Protein AF-A0A960ECK3-F1 (afdb_monomer_lite)

Sequence (125 aa):
RGVTVGIGVVLGCGVTATALLTDPVWTLALLAVGYGIHEVAWIPTDARLQERASPRVRATVTSVRGFGSASVSIVFFAIVAAMSNGDDPTPGLLAAIGLLGLTGVLLIAWLPARETSSAPTSTSA

Radius of gyration: 19.04 Å; chains: 1; bounding box: 70×27×47 Å

pLDDT: mean 86.44, std 8.61, range [56.53, 95.62]

Structure (mmCIF, N/CA/C/O backbone):
data_AF-A0A960ECK3-F1
#
_entry.id   AF-A0A960ECK3-F1
#
loop_
_atom_site.group_PDB
_atom_site.id
_atom_site.type_symbol
_atom_site.label_atom_id
_atom_site.label_alt_id
_atom_site.label_comp_id
_atom_site.label_asym_id
_atom_site.label_entity_id
_atom_site.label_seq_id
_atom_site.pdbx_PDB_ins_code
_atom_site.Cartn_x
_atom_site.Cartn_y
_atom_site.Cartn_z
_atom_site.occupancy
_atom_site.B_iso_or_equiv
_atom_site.auth_seq_id
_atom_site.auth_comp_id
_atom_site.auth_asym_id
_atom_site.auth_atom_id
_atom_site.pdbx_PDB_model_num
ATOM 1 N N . ARG A 1 1 ? -14.964 1.005 4.073 1.00 70.06 1 ARG A N 1
ATOM 2 C CA . ARG A 1 1 ? -13.628 1.478 4.540 1.00 70.06 1 ARG A CA 1
ATOM 3 C C . ARG A 1 1 ? -12.511 0.777 3.771 1.00 70.06 1 ARG A C 1
ATOM 5 O O . ARG A 1 1 ? -11.573 1.464 3.398 1.00 70.06 1 ARG A O 1
ATOM 12 N N . GLY A 1 2 ? -12.649 -0.525 3.491 1.00 76.00 2 GLY A N 1
ATOM 13 C CA . GLY A 1 2 ? -11.732 -1.269 2.620 1.00 76.00 2 GLY A CA 1
ATOM 14 C C . GLY A 1 2 ? -11.542 -0.648 1.245 1.00 76.00 2 GLY A C 1
ATOM 15 O O . GLY A 1 2 ? -10.413 -0.405 0.856 1.00 76.00 2 GLY A O 1
ATOM 16 N N . VAL A 1 3 ? -12.640 -0.255 0.590 1.00 83.69 3 VAL A N 1
ATOM 17 C CA . VAL A 1 3 ? -12.601 0.393 -0.732 1.00 83.69 3 VAL A CA 1
ATOM 18 C C . VAL A 1 3 ? -11.697 1.634 -0.767 1.00 83.69 3 VAL A C 1
ATOM 20 O O . VAL A 1 3 ? -10.807 1.706 -1.597 1.00 83.69 3 VAL A O 1
ATOM 23 N N . THR A 1 4 ? -11.856 2.589 0.157 1.00 85.75 4 THR A N 1
ATOM 24 C CA . THR A 1 4 ? -11.026 3.811 0.191 1.00 85.75 4 THR A CA 1
ATOM 25 C C . THR A 1 4 ? -9.545 3.507 0.417 1.00 85.75 4 THR A C 1
ATOM 27 O O . THR A 1 4 ? -8.695 4.074 -0.260 1.00 85.75 4 THR A O 1
ATOM 30 N N . VAL A 1 5 ? -9.236 2.612 1.361 1.00 85.44 5 VAL A N 1
ATOM 31 C CA . VAL A 1 5 ? -7.852 2.224 1.674 1.00 85.44 5 VAL A CA 1
ATOM 32 C C . VAL A 1 5 ? -7.231 1.479 0.495 1.00 85.44 5 VAL A C 1
ATOM 34 O O . VAL A 1 5 ? -6.129 1.811 0.077 1.00 85.44 5 VAL A O 1
ATOM 37 N N . GLY A 1 6 ? -7.954 0.518 -0.076 1.00 86.81 6 GLY A N 1
ATOM 38 C CA . GLY A 1 6 ? -7.492 -0.261 -1.215 1.00 86.81 6 GLY A CA 1
ATOM 39 C C . GLY A 1 6 ? -7.300 0.583 -2.474 1.00 86.81 6 GLY A C 1
ATOM 40 O O . GLY A 1 6 ? -6.276 0.439 -3.130 1.00 86.81 6 GLY A O 1
ATOM 41 N N . ILE A 1 7 ? -8.199 1.535 -2.762 1.00 90.00 7 ILE A N 1
ATOM 42 C CA . ILE A 1 7 ? -8.004 2.518 -3.844 1.00 90.00 7 ILE A CA 1
ATOM 43 C C . ILE A 1 7 ? -6.745 3.349 -3.589 1.00 90.00 7 ILE A C 1
ATOM 45 O O . ILE A 1 7 ? -5.943 3.513 -4.501 1.00 90.00 7 ILE A O 1
ATOM 49 N N . GLY A 1 8 ? -6.547 3.842 -2.361 1.00 88.75 8 GLY A N 1
ATOM 50 C CA . GLY A 1 8 ? -5.340 4.585 -1.995 1.00 88.75 8 GLY A CA 1
ATOM 51 C C . GLY A 1 8 ? -4.067 3.782 -2.271 1.00 88.75 8 GLY A C 1
ATOM 52 O O . GLY A 1 8 ? -3.176 4.271 -2.956 1.00 88.75 8 GLY A O 1
ATOM 53 N N . VAL A 1 9 ? -4.018 2.523 -1.829 1.00 88.88 9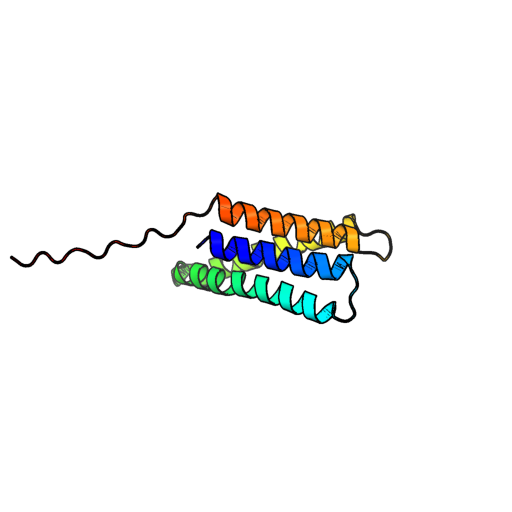 VAL A N 1
ATOM 54 C CA . VAL A 1 9 ? -2.877 1.626 -2.078 1.00 88.88 9 VAL A CA 1
ATOM 55 C C . VAL A 1 9 ? -2.645 1.412 -3.577 1.00 88.88 9 VAL A C 1
ATOM 57 O O . VAL A 1 9 ? -1.522 1.572 -4.047 1.00 88.88 9 VAL A O 1
ATOM 60 N N . VAL A 1 10 ? -3.694 1.116 -4.353 1.00 92.75 10 VAL A N 1
ATOM 61 C CA . VAL A 1 10 ? -3.574 0.916 -5.809 1.00 92.75 10 VAL A CA 1
ATOM 62 C C . VAL A 1 10 ? -3.081 2.187 -6.511 1.00 92.75 10 VAL A C 1
ATOM 64 O O . VAL A 1 10 ? -2.198 2.109 -7.364 1.00 92.75 10 VAL A O 1
ATOM 67 N N . LEU A 1 11 ? -3.593 3.361 -6.132 1.00 92.31 11 LEU A N 1
ATOM 68 C CA . LEU A 1 11 ? -3.151 4.646 -6.683 1.00 92.31 11 LEU A CA 1
ATOM 69 C C . LEU A 1 11 ? -1.690 4.942 -6.336 1.00 92.31 11 LEU A C 1
ATOM 71 O O . LEU A 1 11 ? -0.919 5.305 -7.221 1.00 92.31 11 LEU A O 1
ATOM 75 N N . GLY A 1 12 ? -1.297 4.750 -5.075 1.00 89.25 12 GLY A N 1
ATOM 76 C CA . GLY A 1 12 ? 0.090 4.914 -4.644 1.00 89.25 12 GLY A CA 1
ATOM 77 C C . GLY A 1 12 ? 1.032 3.996 -5.423 1.00 89.25 12 GLY A C 1
ATOM 78 O O . GLY A 1 12 ? 2.076 4.446 -5.888 1.00 89.25 12 GLY A O 1
ATOM 79 N N . CYS A 1 13 ? 0.641 2.734 -5.633 1.00 92.12 13 CYS A N 1
ATOM 80 C CA . CYS A 1 13 ? 1.391 1.782 -6.453 1.00 92.12 13 CYS A CA 1
ATOM 81 C C . CYS A 1 13 ? 1.529 2.260 -7.903 1.00 92.12 13 CYS A C 1
ATOM 83 O O . CYS A 1 13 ? 2.626 2.218 -8.455 1.00 92.12 13 CYS A O 1
ATOM 85 N N . GLY A 1 14 ? 0.445 2.754 -8.508 1.00 91.06 14 GLY A N 1
ATOM 86 C CA . GLY A 1 14 ? 0.461 3.285 -9.873 1.00 91.06 14 GLY A CA 1
ATOM 87 C C . GLY A 1 14 ? 1.396 4.486 -10.034 1.00 91.06 14 GLY A C 1
ATOM 88 O O . GLY A 1 14 ? 2.173 4.535 -10.988 1.00 91.06 14 GLY A O 1
ATOM 89 N N . VAL A 1 15 ? 1.379 5.423 -9.080 1.00 90.25 15 VAL A N 1
ATOM 90 C CA . VAL A 1 15 ? 2.283 6.587 -9.074 1.00 90.25 15 VAL A CA 1
ATOM 91 C C . VAL A 1 15 ? 3.743 6.142 -8.970 1.00 90.25 15 VAL A C 1
ATOM 93 O O . VAL A 1 15 ? 4.570 6.569 -9.777 1.00 90.25 15 VAL A O 1
ATOM 96 N N . THR A 1 16 ? 4.056 5.247 -8.030 1.00 89.31 16 THR A N 1
ATOM 97 C CA . THR A 1 16 ? 5.424 4.750 -7.833 1.00 89.31 16 THR A CA 1
ATOM 98 C C . THR A 1 16 ? 5.920 3.943 -9.036 1.00 89.31 16 THR A C 1
ATOM 100 O O . THR A 1 16 ? 7.046 4.149 -9.481 1.00 89.31 16 THR A O 1
ATOM 103 N N . ALA A 1 17 ? 5.082 3.078 -9.615 1.00 91.31 17 ALA A N 1
ATOM 104 C CA . ALA A 1 17 ? 5.422 2.325 -10.823 1.00 91.31 17 ALA A CA 1
ATOM 105 C C . ALA A 1 17 ? 5.665 3.252 -12.023 1.00 91.31 17 ALA A C 1
ATOM 107 O O . ALA A 1 17 ? 6.612 3.045 -12.774 1.00 91.31 17 ALA A O 1
ATOM 108 N N . THR A 1 18 ? 4.857 4.305 -12.179 1.00 89.12 18 THR A N 1
ATOM 109 C CA . THR A 1 18 ? 5.053 5.300 -13.247 1.00 89.12 18 THR A CA 1
ATOM 110 C C . THR A 1 18 ? 6.397 6.007 -13.096 1.00 89.12 18 THR A C 1
ATOM 112 O O . THR A 1 18 ? 7.117 6.159 -14.079 1.00 89.12 18 THR A O 1
ATOM 115 N N . ALA A 1 19 ? 6.760 6.400 -11.871 1.00 88.06 19 ALA A N 1
ATOM 116 C CA . ALA A 1 19 ? 8.047 7.031 -11.588 1.00 88.06 19 ALA A CA 1
ATOM 117 C C . ALA A 1 19 ? 9.231 6.119 -11.954 1.00 88.06 19 ALA A C 1
ATOM 119 O O . ALA A 1 19 ? 10.174 6.586 -12.578 1.00 88.06 19 ALA A O 1
ATOM 120 N N . LEU A 1 20 ? 9.140 4.827 -11.619 1.00 87.81 20 LEU A N 1
ATOM 121 C CA . LEU A 1 20 ? 10.157 3.814 -11.933 1.00 87.81 20 LEU A CA 1
ATOM 122 C C . LEU A 1 20 ? 10.272 3.484 -13.425 1.00 87.81 20 LEU A C 1
ATOM 124 O O . LEU A 1 20 ? 11.350 3.146 -13.887 1.00 87.81 20 LEU A O 1
ATOM 128 N N . LEU A 1 21 ? 9.167 3.520 -14.173 1.00 91.00 21 LEU A N 1
ATOM 129 C CA . LEU A 1 21 ? 9.148 3.080 -15.574 1.00 91.00 21 LEU A CA 1
ATOM 130 C C . LEU A 1 21 ? 9.433 4.198 -16.580 1.00 91.00 21 LEU A C 1
ATOM 132 O O . LEU A 1 21 ? 9.702 3.908 -17.743 1.00 91.00 21 LEU A O 1
ATOM 136 N N . THR A 1 22 ? 9.294 5.461 -16.174 1.00 88.56 22 THR A N 1
ATOM 137 C CA . THR A 1 22 ? 9.382 6.613 -17.091 1.00 88.56 22 THR A CA 1
ATOM 138 C C . THR A 1 22 ? 10.543 7.558 -16.795 1.00 88.56 22 THR A C 1
ATOM 140 O O . THR A 1 22 ? 10.739 8.501 -17.558 1.00 88.56 22 THR A O 1
ATOM 143 N N . ASP A 1 23 ? 11.286 7.325 -15.707 1.00 83.00 23 ASP A N 1
ATOM 144 C CA . ASP A 1 23 ? 12.426 8.132 -15.247 1.00 83.00 23 ASP A CA 1
ATOM 145 C C . ASP A 1 23 ? 12.263 9.657 -15.419 1.00 83.00 23 ASP A C 1
ATOM 147 O O . ASP A 1 23 ? 13.125 10.335 -15.989 1.00 83.00 23 ASP A O 1
ATOM 151 N N . PRO A 1 24 ? 11.151 10.255 -14.954 1.00 86.00 24 PRO A N 1
ATOM 152 C CA . PRO A 1 24 ? 10.949 11.678 -15.128 1.00 86.00 24 PRO A CA 1
ATOM 153 C C . PRO A 1 24 ? 11.880 12.490 -14.217 1.00 86.00 24 PRO A C 1
ATOM 155 O O . PRO A 1 24 ? 12.284 12.059 -13.141 1.00 86.00 24 PRO A O 1
ATOM 158 N N . VAL A 1 25 ? 12.122 13.759 -14.560 1.00 91.12 25 VAL A N 1
ATOM 159 C CA . VAL A 1 25 ? 12.917 14.681 -13.714 1.00 91.12 25 VAL A CA 1
ATOM 160 C C . VAL A 1 25 ? 12.380 14.807 -12.273 1.00 91.12 25 VAL A C 1
ATOM 162 O O . VAL A 1 25 ? 13.104 15.169 -11.350 1.00 91.12 25 VAL A O 1
ATOM 165 N N . TRP A 1 26 ? 11.105 14.477 -12.062 1.00 87.62 26 TRP A N 1
ATOM 166 C CA . TRP A 1 26 ? 10.407 14.513 -10.779 1.00 87.62 26 TRP A CA 1
ATOM 167 C C . TRP A 1 26 ? 10.228 13.133 -10.119 1.00 87.62 26 TRP A C 1
ATOM 169 O O . TRP A 1 26 ? 9.355 12.992 -9.260 1.00 87.62 26 TRP A O 1
ATOM 179 N N . THR A 1 27 ? 11.031 12.118 -10.461 1.00 86.69 27 THR A N 1
ATOM 180 C CA . THR A 1 27 ? 10.948 10.765 -9.863 1.00 86.69 27 THR A CA 1
ATOM 181 C C . THR A 1 27 ? 10.888 10.792 -8.337 1.00 86.69 27 THR A C 1
ATOM 183 O O . THR A 1 27 ? 10.005 10.171 -7.750 1.00 86.69 27 THR A O 1
ATOM 186 N N . LEU A 1 28 ? 11.757 11.567 -7.676 1.00 86.62 28 LEU A N 1
ATOM 187 C CA . LEU A 1 28 ? 11.770 11.665 -6.210 1.00 86.62 28 LEU A CA 1
ATOM 188 C C . LEU A 1 28 ? 10.475 12.265 -5.645 1.00 86.62 28 LEU A C 1
ATOM 190 O O . LEU A 1 28 ? 9.995 11.826 -4.602 1.00 86.62 28 LEU A O 1
ATOM 194 N N . ALA A 1 29 ? 9.887 13.242 -6.340 1.00 88.81 29 ALA A N 1
ATOM 195 C CA . ALA A 1 29 ? 8.626 13.847 -5.925 1.00 88.81 29 ALA A CA 1
ATOM 196 C C . ALA A 1 29 ? 7.461 12.860 -6.081 1.00 88.81 29 ALA A C 1
ATOM 198 O O . ALA A 1 29 ? 6.648 12.726 -5.168 1.00 88.81 29 ALA A O 1
ATOM 199 N N . LEU A 1 30 ? 7.402 12.120 -7.194 1.00 86.75 30 LEU A N 1
ATOM 200 C CA . LEU A 1 30 ? 6.390 11.077 -7.388 1.00 86.75 30 LEU A CA 1
ATOM 201 C C . LEU A 1 30 ? 6.542 9.943 -6.374 1.00 86.75 30 LEU A C 1
ATOM 203 O O . LEU A 1 30 ? 5.541 9.478 -5.834 1.00 86.75 30 LEU A O 1
ATOM 207 N N . LEU A 1 31 ? 7.776 9.546 -6.058 1.00 86.56 31 LEU A N 1
ATOM 208 C CA . LEU A 1 31 ? 8.048 8.544 -5.033 1.00 86.56 31 LEU A CA 1
ATOM 209 C C . LEU A 1 31 ? 7.565 9.016 -3.655 1.00 86.56 31 LEU A C 1
ATOM 211 O O . LEU A 1 31 ? 6.910 8.256 -2.945 1.00 86.56 31 LEU A O 1
ATOM 215 N N . ALA A 1 32 ? 7.812 10.282 -3.303 1.00 87.06 32 ALA A N 1
ATOM 216 C CA . ALA A 1 32 ? 7.321 10.875 -2.061 1.00 87.06 32 ALA A CA 1
ATOM 217 C C . ALA A 1 32 ? 5.785 10.927 -2.005 1.00 87.06 32 ALA A C 1
ATOM 219 O O . ALA A 1 32 ? 5.200 10.633 -0.963 1.00 87.06 32 ALA A O 1
ATOM 220 N N . VAL A 1 33 ? 5.120 11.247 -3.121 1.00 89.12 33 VAL A N 1
ATOM 221 C CA . VAL A 1 33 ? 3.650 11.225 -3.220 1.00 89.12 33 VAL A CA 1
ATOM 222 C C . VAL A 1 33 ? 3.117 9.803 -3.056 1.00 89.12 33 VAL A C 1
ATOM 224 O O . VAL A 1 33 ? 2.230 9.576 -2.233 1.00 89.12 33 VAL A O 1
ATOM 227 N N . GLY A 1 34 ? 3.676 8.840 -3.791 1.00 86.69 34 GLY A N 1
ATOM 228 C CA . GLY A 1 34 ? 3.309 7.431 -3.683 1.00 86.69 34 GLY A CA 1
ATOM 229 C C . GLY A 1 34 ? 3.479 6.921 -2.253 1.00 86.69 34 GLY A C 1
ATOM 230 O O . GLY A 1 34 ? 2.549 6.346 -1.690 1.00 86.69 34 GLY A O 1
ATOM 231 N N . TYR A 1 35 ? 4.621 7.198 -1.625 1.00 85.88 35 TYR A N 1
ATOM 232 C CA . TYR A 1 35 ? 4.885 6.871 -0.222 1.00 85.88 35 TYR A CA 1
ATOM 233 C C . TYR A 1 35 ? 3.877 7.528 0.732 1.00 85.88 35 TYR A C 1
ATOM 235 O O . TYR A 1 35 ? 3.275 6.844 1.559 1.00 85.88 35 TYR A O 1
ATOM 243 N N . GLY A 1 36 ? 3.618 8.830 0.579 1.00 87.06 36 GLY A N 1
ATOM 244 C CA . GLY A 1 36 ? 2.663 9.561 1.413 1.00 87.06 36 GLY A CA 1
ATOM 245 C C . GLY A 1 36 ? 1.251 8.974 1.354 1.00 87.06 36 GLY A C 1
ATOM 246 O O . GLY A 1 36 ? 0.585 8.861 2.383 1.00 87.06 36 GLY A O 1
ATOM 247 N N . ILE A 1 37 ? 0.808 8.526 0.176 1.00 86.62 37 ILE A N 1
ATOM 248 C CA . ILE A 1 37 ? -0.488 7.853 0.016 1.00 86.62 37 ILE A CA 1
ATOM 249 C C . ILE A 1 37 ? -0.534 6.536 0.813 1.00 86.62 37 ILE A C 1
ATOM 251 O O . ILE A 1 37 ? -1.537 6.260 1.479 1.00 86.62 37 ILE A O 1
ATOM 255 N N . HIS A 1 38 ? 0.543 5.743 0.795 1.00 83.56 38 HIS A N 1
ATOM 256 C CA . HIS A 1 38 ? 0.624 4.499 1.571 1.00 83.56 38 HIS A CA 1
ATOM 257 C C . HIS A 1 38 ? 0.633 4.759 3.085 1.00 83.56 38 HIS A C 1
ATOM 259 O O . HIS A 1 38 ? -0.094 4.094 3.826 1.00 83.56 38 HIS A O 1
ATOM 265 N N . GLU A 1 39 ? 1.371 5.767 3.552 1.00 84.25 39 GLU A N 1
ATOM 266 C CA . GLU A 1 39 ? 1.406 6.135 4.975 1.00 84.25 39 GLU A CA 1
ATOM 267 C C . GLU A 1 39 ? 0.037 6.607 5.490 1.00 84.25 39 GLU A C 1
ATOM 269 O O . GLU A 1 39 ? -0.404 6.217 6.575 1.00 84.25 39 GLU A O 1
ATOM 274 N N . VAL A 1 40 ? -0.710 7.367 4.684 1.00 85.38 40 VAL A N 1
ATOM 275 C CA . VAL A 1 40 ? -2.071 7.810 5.040 1.00 85.38 40 VAL A CA 1
ATOM 276 C C . VAL A 1 40 ? -3.047 6.632 5.178 1.00 85.38 40 VAL A C 1
ATOM 278 O O . VAL A 1 40 ? -3.995 6.705 5.964 1.00 85.38 40 VAL A O 1
ATOM 281 N N . ALA A 1 41 ? -2.824 5.521 4.473 1.00 78.38 41 ALA A N 1
ATOM 282 C CA . ALA A 1 41 ? -3.589 4.288 4.665 1.00 78.38 41 ALA A CA 1
ATOM 283 C C . ALA A 1 41 ? -3.209 3.549 5.966 1.00 78.38 41 ALA A C 1
ATOM 285 O O . ALA A 1 41 ? -4.067 2.938 6.621 1.00 78.38 41 ALA A O 1
ATOM 286 N N . TRP A 1 42 ? -1.938 3.623 6.360 1.00 81.25 42 TRP A N 1
ATOM 287 C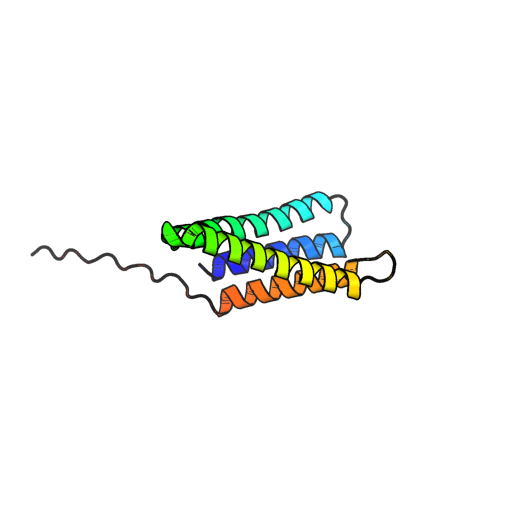 CA . TRP A 1 42 ? -1.387 2.929 7.521 1.00 81.25 42 TRP A CA 1
ATOM 288 C C . TRP A 1 42 ? -1.769 3.582 8.855 1.00 81.25 42 TRP A C 1
ATOM 290 O O . TRP A 1 42 ? -2.280 2.893 9.743 1.00 81.25 42 TRP A O 1
ATOM 300 N N . ILE A 1 43 ? -1.610 4.905 8.984 1.00 85.12 43 ILE A N 1
ATOM 301 C CA . ILE A 1 43 ? -1.808 5.640 10.251 1.00 85.12 43 ILE A CA 1
ATOM 302 C C . ILE A 1 43 ? -3.189 5.368 10.892 1.00 85.12 43 ILE A C 1
ATOM 304 O O . ILE A 1 43 ? -3.244 4.985 12.065 1.00 85.12 43 ILE A O 1
ATOM 308 N N . PRO A 1 44 ? -4.329 5.480 10.175 1.00 83.62 44 PRO A N 1
ATOM 309 C CA . PRO A 1 44 ? -5.646 5.237 10.766 1.00 83.62 44 PRO A CA 1
ATOM 310 C C . PRO A 1 44 ? -5.903 3.759 11.067 1.00 83.62 44 PRO A C 1
ATOM 312 O O . PRO A 1 44 ? -6.775 3.437 11.877 1.00 83.62 44 PRO A O 1
ATOM 315 N N . THR A 1 45 ? -5.214 2.857 10.370 1.00 81.88 45 THR A N 1
ATOM 316 C CA . THR A 1 45 ? -5.327 1.412 10.584 1.00 81.88 45 THR A CA 1
ATOM 317 C C . THR A 1 45 ? -4.632 1.026 11.885 1.00 81.88 45 THR A C 1
ATOM 319 O O . THR A 1 45 ? -5.223 0.314 12.698 1.00 81.88 45 THR A O 1
ATOM 322 N N . ASP A 1 46 ? -3.444 1.581 12.132 1.00 85.06 46 ASP A N 1
ATOM 323 C CA . ASP A 1 46 ? -2.707 1.385 13.379 1.00 85.06 46 ASP A CA 1
ATOM 324 C C . ASP A 1 46 ? -3.433 1.986 14.589 1.00 85.06 46 ASP A C 1
ATOM 326 O O . ASP A 1 46 ? -3.640 1.302 15.592 1.00 85.06 46 ASP A O 1
ATOM 330 N N . ALA A 1 47 ? -3.920 3.226 14.476 1.00 86.44 47 ALA A N 1
ATOM 331 C CA . ALA A 1 47 ? -4.672 3.870 15.555 1.00 86.44 47 ALA A CA 1
ATOM 332 C C . ALA A 1 47 ? -5.867 3.011 16.015 1.00 86.44 47 ALA A C 1
ATOM 334 O O . ALA A 1 47 ? -6.070 2.790 17.208 1.00 86.44 47 ALA A O 1
ATOM 335 N N . ARG A 1 48 ? -6.610 2.424 15.070 1.00 85.19 48 ARG A N 1
ATOM 336 C CA . ARG A 1 48 ? -7.759 1.553 15.373 1.00 85.19 48 ARG A CA 1
ATOM 337 C C . ARG A 1 48 ? -7.365 0.218 15.988 1.00 85.19 48 ARG A C 1
ATOM 339 O O . ARG A 1 48 ? -8.116 -0.318 16.803 1.00 85.19 48 ARG A O 1
ATOM 346 N N . LEU A 1 49 ? -6.232 -0.348 15.575 1.00 85.38 49 LEU A N 1
ATOM 347 C CA . LEU A 1 49 ? -5.699 -1.563 16.190 1.00 85.38 49 LEU A CA 1
ATOM 348 C C . LEU A 1 49 ? -5.434 -1.311 17.681 1.00 85.38 49 LEU A C 1
ATOM 350 O O . LEU A 1 49 ? -5.809 -2.124 18.525 1.00 85.38 49 LEU A O 1
ATOM 354 N N . GLN A 1 50 ? -4.859 -0.150 18.001 1.00 86.69 50 GLN A N 1
ATOM 355 C CA . GLN A 1 50 ? -4.567 0.252 19.375 1.00 86.69 50 GLN A CA 1
ATOM 356 C C . GLN A 1 50 ? -5.829 0.599 20.180 1.00 86.69 50 GLN A C 1
ATOM 358 O O . GLN A 1 50 ? -5.908 0.232 21.352 1.00 86.69 50 GLN A O 1
ATOM 363 N N . GLU A 1 51 ? -6.830 1.245 19.570 1.00 88.88 51 GLU A N 1
ATOM 364 C CA . GLU A 1 51 ? -8.137 1.522 20.200 1.00 88.88 51 GLU A CA 1
ATOM 365 C C . GLU A 1 51 ? -8.861 0.239 20.629 1.00 88.88 51 GLU A C 1
ATOM 367 O O . GLU A 1 51 ? -9.496 0.203 21.682 1.00 88.88 51 GLU A O 1
ATOM 372 N N . ARG A 1 52 ? -8.748 -0.833 19.834 1.00 90.06 52 ARG A N 1
ATOM 373 C CA . ARG A 1 52 ? -9.359 -2.138 20.138 1.00 90.06 52 ARG A CA 1
ATOM 374 C C . ARG A 1 52 ? -8.579 -2.949 21.175 1.00 90.06 52 ARG A C 1
ATOM 376 O O . ARG A 1 52 ? -9.128 -3.895 21.738 1.00 90.06 52 ARG A O 1
ATOM 383 N N . ALA A 1 53 ? -7.318 -2.608 21.428 1.00 89.38 53 ALA A N 1
ATOM 384 C CA . ALA A 1 53 ? -6.484 -3.303 22.397 1.00 89.38 53 ALA A CA 1
ATOM 385 C C . ALA A 1 53 ? -6.738 -2.777 23.819 1.00 89.38 53 ALA A C 1
ATOM 387 O O . ALA A 1 53 ? -6.527 -1.594 24.124 1.00 89.38 53 ALA A O 1
ATOM 388 N N . SER A 1 54 ? -7.135 -3.680 24.722 1.00 90.75 54 SER A N 1
ATOM 389 C CA . SER A 1 54 ? -7.272 -3.347 26.142 1.00 90.75 54 SER A CA 1
ATOM 390 C C . SER A 1 54 ? -5.919 -2.910 26.728 1.00 90.75 54 SER A C 1
ATOM 392 O O . SE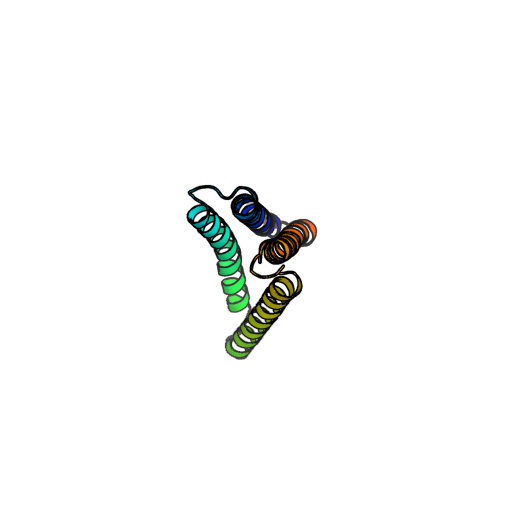R A 1 54 ? -4.867 -3.349 26.245 1.00 90.75 54 SER A O 1
ATOM 394 N N . PRO A 1 55 ? -5.900 -2.072 27.783 1.00 90.62 55 PRO A N 1
ATOM 395 C CA . PRO A 1 55 ? -4.650 -1.560 28.350 1.00 90.62 55 PRO A CA 1
ATOM 396 C C . PRO A 1 55 ? -3.649 -2.663 28.724 1.00 90.62 55 PRO A C 1
ATOM 398 O O . PRO A 1 55 ? -2.451 -2.506 28.510 1.00 90.62 55 PRO A O 1
ATOM 401 N N . ARG A 1 56 ? -4.147 -3.811 29.205 1.00 91.94 56 ARG A N 1
ATOM 402 C CA . ARG A 1 56 ? -3.329 -4.955 29.635 1.00 91.94 56 ARG A CA 1
ATOM 403 C C . ARG A 1 56 ? -2.573 -5.636 28.488 1.00 91.94 56 ARG A C 1
ATOM 405 O O . ARG A 1 56 ? -1.494 -6.160 28.729 1.00 91.94 56 ARG A O 1
ATOM 412 N N . VAL A 1 57 ? -3.113 -5.649 27.266 1.00 93.56 57 VAL A N 1
ATOM 413 C CA . VAL A 1 57 ? -2.506 -6.365 26.119 1.00 93.56 57 VAL A CA 1
ATOM 414 C C . VAL A 1 57 ? -1.893 -5.433 25.076 1.00 93.56 57 VAL A C 1
ATOM 416 O O . VAL A 1 57 ? -1.291 -5.901 24.112 1.00 93.56 57 VAL A O 1
ATOM 419 N N . ARG A 1 58 ? -2.018 -4.113 25.254 1.00 89.19 58 ARG A N 1
ATOM 420 C CA . ARG A 1 58 ? -1.575 -3.111 24.277 1.00 89.19 58 ARG A CA 1
ATOM 421 C C . ARG A 1 58 ? -0.095 -3.242 23.918 1.00 89.19 58 ARG A C 1
ATOM 423 O O . ARG A 1 58 ? 0.235 -3.212 22.740 1.00 89.19 58 ARG A O 1
ATOM 430 N N . ALA A 1 59 ? 0.774 -3.459 24.908 1.00 91.81 59 ALA A N 1
ATOM 431 C CA . ALA A 1 59 ? 2.207 -3.659 24.674 1.00 91.81 59 ALA A CA 1
ATOM 432 C C . ALA A 1 59 ? 2.483 -4.886 23.784 1.00 91.81 59 ALA A C 1
ATOM 434 O O . ALA A 1 59 ? 3.271 -4.810 22.839 1.00 91.81 59 ALA A O 1
ATOM 435 N N . THR A 1 60 ? 1.786 -5.999 24.034 1.00 93.81 60 THR A N 1
ATOM 436 C CA . THR A 1 60 ? 1.883 -7.217 23.220 1.00 93.81 60 THR A CA 1
ATOM 437 C C . THR A 1 60 ? 1.371 -6.981 21.803 1.00 93.81 60 THR A C 1
ATOM 439 O O . THR A 1 60 ? 2.049 -7.348 20.850 1.00 93.81 60 THR A O 1
ATOM 442 N N . VAL A 1 61 ? 0.215 -6.327 21.642 1.00 91.62 61 VAL A N 1
ATOM 443 C CA . VAL A 1 61 ? -0.370 -6.027 20.322 1.00 91.62 61 VAL A CA 1
ATOM 444 C C . VAL A 1 61 ? 0.562 -5.146 19.494 1.00 91.62 61 VAL A C 1
ATOM 446 O O . VAL A 1 61 ? 0.817 -5.457 18.331 1.00 91.62 61 VAL A O 1
ATOM 449 N N . THR A 1 62 ? 1.129 -4.0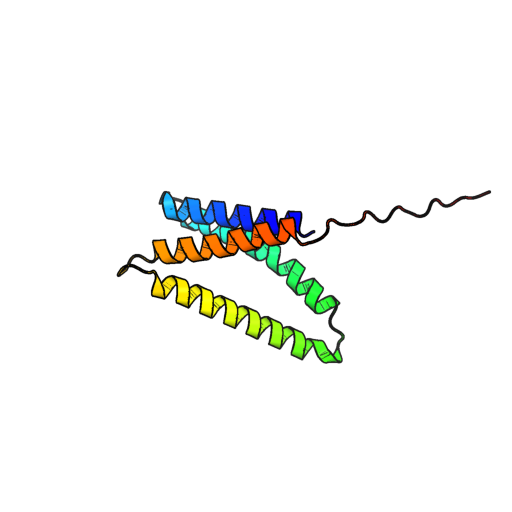95 20.090 1.00 90.75 62 THR A N 1
ATOM 450 C CA . THR A 1 62 ? 2.108 -3.234 19.413 1.00 90.75 62 THR A CA 1
ATOM 451 C C . THR A 1 62 ? 3.364 -4.013 19.025 1.00 90.75 62 THR A C 1
ATOM 453 O O . THR A 1 62 ? 3.853 -3.848 17.910 1.00 90.75 62 THR A O 1
ATOM 456 N N . SER A 1 63 ? 3.851 -4.904 19.895 1.00 92.75 63 SER A N 1
ATOM 457 C CA . SER A 1 63 ? 5.029 -5.737 19.611 1.00 92.75 63 SER A CA 1
ATOM 458 C C . SER A 1 63 ? 4.775 -6.721 18.468 1.00 92.75 63 SER A C 1
ATOM 460 O O . SER A 1 63 ? 5.579 -6.805 17.545 1.00 92.75 63 SER A O 1
ATOM 462 N N . VAL A 1 64 ? 3.637 -7.423 18.478 1.00 94.38 64 VAL A N 1
ATOM 463 C CA . VAL A 1 64 ? 3.244 -8.365 17.414 1.00 94.38 64 VAL A CA 1
ATOM 464 C C . VAL A 1 64 ? 3.051 -7.639 16.086 1.00 94.38 64 VAL A C 1
ATOM 466 O O . VAL A 1 64 ? 3.521 -8.112 15.055 1.00 94.38 64 VAL A O 1
ATOM 469 N N . ARG A 1 65 ? 2.413 -6.464 16.100 1.00 91.50 65 ARG A N 1
ATOM 470 C CA . ARG A 1 65 ? 2.283 -5.611 14.913 1.00 91.50 65 ARG A CA 1
ATOM 471 C C . ARG A 1 65 ? 3.654 -5.178 14.393 1.00 91.50 65 ARG A C 1
ATOM 473 O O . ARG A 1 65 ? 3.898 -5.291 13.196 1.00 91.50 65 ARG A O 1
ATOM 480 N N . GLY A 1 66 ? 4.538 -4.700 15.269 1.00 91.31 66 GLY A N 1
ATOM 481 C CA . GLY A 1 66 ? 5.894 -4.295 14.897 1.00 91.31 66 GLY A CA 1
ATOM 482 C C . GLY A 1 66 ? 6.687 -5.451 14.286 1.00 91.31 66 GLY A C 1
ATOM 483 O O . GLY A 1 66 ? 7.252 -5.304 13.206 1.00 91.31 66 GLY A O 1
ATOM 484 N N . PHE A 1 67 ? 6.644 -6.625 14.918 1.00 93.94 67 PHE A N 1
ATOM 485 C CA . PHE A 1 67 ? 7.269 -7.844 14.408 1.00 93.94 67 PHE A CA 1
ATOM 486 C C . PHE A 1 67 ? 6.693 -8.273 13.050 1.00 93.94 67 PHE A C 1
ATOM 488 O O . PHE A 1 67 ? 7.449 -8.579 12.128 1.00 93.94 67 PHE A O 1
ATOM 495 N N . GLY A 1 68 ? 5.367 -8.252 12.896 1.00 92.00 68 GLY A N 1
ATOM 496 C CA . GLY A 1 68 ? 4.700 -8.547 11.629 1.00 92.00 68 GLY A CA 1
ATOM 497 C C . GLY A 1 68 ? 5.106 -7.574 10.522 1.00 92.00 68 GLY A C 1
ATOM 498 O O . GLY A 1 68 ? 5.459 -8.007 9.429 1.00 92.00 68 GLY A O 1
ATOM 499 N N . SER A 1 69 ? 5.147 -6.272 10.821 1.00 90.00 69 SER A N 1
ATOM 500 C CA . SER A 1 69 ? 5.610 -5.247 9.881 1.00 90.00 69 SER A CA 1
ATOM 501 C C . SER A 1 69 ? 7.065 -5.476 9.473 1.00 90.00 69 SER A C 1
ATOM 503 O O . SER A 1 69 ? 7.370 -5.443 8.287 1.00 90.00 69 SER A O 1
ATOM 505 N N . ALA A 1 70 ? 7.953 -5.753 10.431 1.00 92.19 70 ALA A N 1
ATOM 506 C CA . ALA A 1 70 ? 9.357 -6.040 10.149 1.00 92.19 70 ALA A CA 1
ATOM 507 C C . ALA A 1 70 ? 9.519 -7.298 9.281 1.00 92.19 70 ALA A C 1
ATOM 509 O O . ALA A 1 70 ? 10.291 -7.292 8.326 1.00 92.19 70 ALA A O 1
ATOM 510 N N . SER A 1 71 ? 8.747 -8.348 9.564 1.00 94.94 71 SER A N 1
ATOM 511 C CA . SER A 1 71 ? 8.748 -9.590 8.784 1.00 94.94 71 SER A CA 1
ATOM 512 C C . SER A 1 71 ? 8.307 -9.346 7.339 1.00 94.94 71 SER A C 1
ATOM 514 O O . SER A 1 71 ? 8.959 -9.821 6.412 1.00 94.94 71 SER A O 1
ATOM 516 N N . VAL A 1 72 ? 7.246 -8.557 7.130 1.00 89.81 72 VAL A N 1
ATOM 517 C CA . VAL A 1 72 ? 6.798 -8.162 5.785 1.00 89.81 72 VAL A CA 1
ATOM 518 C C . VAL A 1 72 ? 7.884 -7.359 5.070 1.00 89.81 72 VAL A C 1
ATOM 520 O O . VAL A 1 72 ? 8.213 -7.682 3.932 1.00 89.81 72 VAL A O 1
ATOM 523 N N . SER A 1 73 ? 8.498 -6.375 5.734 1.00 90.44 73 SER A N 1
ATOM 524 C CA . SER A 1 73 ? 9.596 -5.598 5.146 1.00 90.44 73 SER A CA 1
ATOM 525 C C . SER A 1 73 ? 10.777 -6.480 4.736 1.00 90.44 73 SER A C 1
ATOM 527 O O . SER A 1 73 ? 11.313 -6.299 3.646 1.00 90.44 73 SER A O 1
ATOM 529 N N . ILE A 1 74 ? 11.160 -7.461 5.561 1.00 94.69 74 ILE A N 1
ATOM 530 C CA . ILE A 1 74 ? 12.225 -8.423 5.232 1.00 94.69 74 ILE A CA 1
ATOM 531 C C . ILE A 1 74 ? 11.876 -9.201 3.963 1.00 94.69 74 ILE A C 1
ATOM 533 O O . ILE A 1 74 ? 12.715 -9.311 3.073 1.00 94.69 74 ILE A O 1
ATOM 537 N N . VAL A 1 75 ? 10.645 -9.705 3.849 1.00 93.31 75 VAL A N 1
ATOM 538 C CA . VAL A 1 75 ? 10.192 -10.428 2.650 1.00 93.31 75 VAL A CA 1
ATOM 539 C C . VAL A 1 75 ? 10.235 -9.524 1.418 1.00 93.31 75 VAL A C 1
ATOM 541 O O . VAL A 1 75 ? 10.729 -9.944 0.376 1.00 93.31 75 VAL A O 1
ATOM 544 N N . PHE A 1 76 ? 9.786 -8.273 1.536 1.00 90.75 76 PHE A N 1
ATOM 545 C CA . PHE A 1 76 ? 9.861 -7.292 0.452 1.00 90.75 76 PHE A CA 1
ATOM 546 C C . PHE A 1 76 ? 11.301 -7.049 -0.007 1.00 90.75 76 PHE A C 1
ATOM 548 O O . PHE A 1 76 ? 11.586 -7.140 -1.200 1.00 90.75 76 PHE A O 1
ATOM 555 N N . PHE A 1 77 ? 12.225 -6.800 0.924 1.00 91.75 77 PHE A N 1
ATOM 556 C CA . PHE A 1 77 ? 13.638 -6.625 0.587 1.00 91.75 77 PHE A CA 1
ATOM 557 C C . PHE A 1 77 ? 14.263 -7.894 0.004 1.00 91.75 77 PHE A C 1
ATOM 559 O O . PHE A 1 77 ? 15.069 -7.794 -0.917 1.00 91.75 77 PHE A O 1
ATOM 566 N N . ALA A 1 78 ? 13.875 -9.076 0.484 1.00 94.06 78 ALA A N 1
ATOM 567 C CA . ALA A 1 78 ? 14.343 -10.344 -0.063 1.00 94.06 78 ALA A CA 1
ATOM 568 C C . ALA A 1 78 ? 13.872 -10.552 -1.511 1.00 94.06 78 ALA A C 1
ATOM 570 O O . ALA A 1 78 ? 14.664 -10.987 -2.342 1.00 94.06 78 ALA A O 1
ATOM 571 N N . ILE A 1 79 ? 12.621 -10.200 -1.831 1.00 92.00 79 ILE A N 1
ATOM 572 C CA . ILE A 1 79 ? 12.097 -10.230 -3.206 1.00 92.00 79 ILE A CA 1
ATOM 573 C C . ILE A 1 79 ? 12.891 -9.276 -4.093 1.00 92.00 79 ILE A C 1
ATOM 575 O O . ILE A 1 79 ? 13.336 -9.681 -5.165 1.00 92.00 79 ILE A O 1
ATOM 579 N N . VAL A 1 80 ? 13.100 -8.035 -3.636 1.00 92.00 80 VAL A N 1
ATOM 580 C CA . VAL A 1 80 ? 13.882 -7.051 -4.393 1.00 92.00 80 VAL A CA 1
ATOM 581 C C . VAL A 1 80 ? 15.282 -7.595 -4.662 1.00 92.00 80 VAL A C 1
ATOM 583 O O . VAL A 1 80 ? 15.675 -7.686 -5.817 1.00 92.00 80 VAL A O 1
ATOM 586 N N . ALA A 1 81 ? 15.987 -8.050 -3.625 1.00 93.12 81 ALA A N 1
ATOM 587 C CA . ALA A 1 81 ? 17.341 -8.581 -3.742 1.00 93.12 81 ALA A CA 1
ATOM 588 C C . ALA A 1 81 ? 17.437 -9.816 -4.655 1.00 93.12 81 ALA A C 1
ATOM 590 O O . ALA A 1 81 ? 18.378 -9.922 -5.434 1.00 93.12 81 ALA A O 1
ATOM 591 N N . ALA A 1 82 ? 16.473 -10.738 -4.579 1.00 95.62 82 ALA A N 1
ATOM 592 C CA . ALA A 1 82 ? 16.462 -11.951 -5.398 1.00 95.62 82 ALA A CA 1
ATOM 593 C C . ALA A 1 82 ? 16.183 -11.677 -6.885 1.00 95.62 82 ALA A C 1
ATOM 595 O O . ALA A 1 82 ? 16.542 -12.493 -7.731 1.00 95.62 82 ALA A O 1
ATOM 596 N N . MET A 1 83 ? 15.519 -10.561 -7.197 1.00 95.06 83 MET A N 1
ATOM 597 C CA . MET A 1 83 ? 15.132 -10.183 -8.559 1.00 95.06 83 MET A CA 1
ATOM 598 C C . MET A 1 83 ? 15.986 -9.059 -9.155 1.00 95.06 83 MET A C 1
ATOM 600 O O . MET A 1 83 ? 15.850 -8.778 -10.346 1.00 95.06 83 MET A O 1
ATOM 604 N N . SER A 1 84 ? 16.839 -8.408 -8.361 1.00 91.44 84 SER A N 1
ATOM 605 C CA . SER A 1 84 ? 17.795 -7.418 -8.856 1.00 91.44 84 SER A CA 1
ATOM 606 C C . SER A 1 84 ? 18.723 -8.038 -9.899 1.00 91.44 84 SER A C 1
ATOM 608 O O . SER A 1 84 ? 19.235 -9.145 -9.718 1.00 91.44 84 SER A O 1
ATOM 610 N N . ASN A 1 85 ? 18.969 -7.306 -10.983 1.00 90.62 85 ASN A N 1
ATOM 611 C CA . ASN A 1 85 ? 19.886 -7.719 -12.039 1.00 90.62 85 ASN A CA 1
ATOM 612 C C . ASN A 1 85 ? 21.150 -6.853 -11.994 1.00 90.62 85 ASN A C 1
ATOM 614 O O . ASN A 1 85 ? 21.182 -5.751 -12.540 1.00 90.62 85 ASN A O 1
ATOM 618 N N . GLY A 1 86 ? 22.188 -7.341 -11.309 1.00 90.44 86 GLY A N 1
ATOM 619 C CA . GLY A 1 86 ? 23.369 -6.532 -11.005 1.00 90.44 86 GLY A CA 1
ATOM 620 C C . GLY A 1 86 ? 22.991 -5.334 -10.132 1.00 90.44 86 GLY A C 1
ATOM 621 O O . GLY A 1 86 ? 22.397 -5.514 -9.070 1.00 90.44 86 GLY A O 1
ATOM 622 N N . ASP A 1 87 ? 23.299 -4.128 -10.611 1.00 89.69 87 ASP A N 1
ATOM 623 C CA . ASP A 1 87 ? 22.988 -2.868 -9.925 1.00 89.69 87 ASP A CA 1
ATOM 624 C C . ASP A 1 87 ? 21.580 -2.332 -10.230 1.00 89.69 87 ASP A C 1
ATOM 626 O O . ASP A 1 87 ? 21.206 -1.291 -9.694 1.00 89.69 87 ASP A O 1
ATOM 630 N N . ASP A 1 88 ? 20.793 -3.010 -11.076 1.00 88.56 88 ASP A N 1
ATOM 631 C CA . ASP A 1 88 ? 19.423 -2.605 -11.405 1.00 88.56 88 ASP A CA 1
ATOM 632 C C . ASP A 1 88 ? 18.392 -3.302 -10.489 1.00 88.56 88 ASP A C 1
ATOM 634 O O . ASP A 1 88 ? 18.094 -4.491 -10.681 1.00 88.56 88 ASP A O 1
ATOM 638 N N . PRO A 1 89 ? 17.808 -2.593 -9.498 1.00 89.19 89 PRO A N 1
ATOM 639 C CA . PRO A 1 89 ? 16.778 -3.140 -8.618 1.00 89.19 89 PRO A CA 1
ATOM 640 C C . PRO A 1 89 ? 15.366 -3.075 -9.221 1.00 89.19 89 PRO A C 1
ATOM 642 O O . PRO A 1 89 ? 14.409 -3.518 -8.576 1.00 89.19 89 PRO A O 1
ATOM 645 N N . THR A 1 90 ? 15.197 -2.508 -10.421 1.00 91.00 90 THR A N 1
ATOM 646 C CA . THR A 1 90 ? 13.885 -2.204 -11.014 1.00 91.00 90 THR A CA 1
ATOM 647 C C . THR A 1 90 ? 12.958 -3.421 -11.099 1.00 91.00 90 THR A C 1
ATOM 649 O O . THR A 1 90 ? 11.807 -3.300 -10.666 1.00 91.00 90 THR A O 1
ATOM 652 N N . PRO A 1 91 ? 13.400 -4.613 -11.555 1.00 92.12 91 PRO A N 1
ATOM 653 C CA . PRO A 1 91 ? 12.518 -5.781 -11.630 1.00 92.12 91 PRO A CA 1
ATOM 654 C C . PRO A 1 91 ? 11.958 -6.189 -10.261 1.00 92.12 91 PRO A C 1
ATOM 656 O O . PRO A 1 91 ? 10.769 -6.490 -10.126 1.00 92.12 91 PRO A O 1
ATOM 659 N N . GLY A 1 92 ? 12.802 -6.145 -9.230 1.00 92.25 92 GLY A N 1
ATOM 660 C CA . GLY A 1 92 ? 12.420 -6.453 -7.859 1.00 92.25 92 GLY A CA 1
ATOM 661 C C . GLY A 1 92 ? 11.474 -5.417 -7.254 1.00 92.25 92 GLY A C 1
ATOM 662 O O . GLY A 1 92 ? 10.484 -5.779 -6.613 1.00 92.25 92 GLY A O 1
ATOM 663 N N . LEU A 1 93 ? 11.727 -4.128 -7.501 1.00 90.75 93 LEU A N 1
ATOM 664 C CA . LEU A 1 93 ? 10.846 -3.042 -7.063 1.00 90.75 93 LEU A CA 1
ATOM 665 C C . LEU A 1 93 ? 9.463 -3.132 -7.718 1.00 90.75 93 LEU A C 1
ATOM 667 O O . LEU A 1 93 ? 8.453 -2.964 -7.034 1.00 90.75 93 LEU A O 1
ATOM 671 N N . LEU A 1 94 ? 9.391 -3.459 -9.009 1.00 92.75 94 LEU A N 1
ATOM 672 C CA . LEU A 1 94 ? 8.117 -3.657 -9.704 1.00 92.75 94 LEU A CA 1
ATOM 673 C C . LEU A 1 94 ? 7.339 -4.856 -9.152 1.00 92.75 94 LEU A C 1
ATOM 675 O O . LEU A 1 94 ? 6.125 -4.755 -8.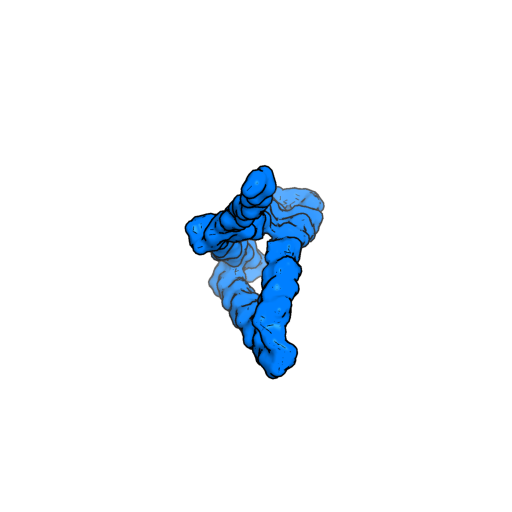970 1.00 92.75 94 LEU A O 1
ATOM 679 N N . ALA A 1 95 ? 8.012 -5.964 -8.827 1.00 93.56 95 ALA A N 1
ATOM 680 C CA . ALA A 1 95 ? 7.370 -7.119 -8.198 1.00 93.56 95 ALA A CA 1
ATOM 681 C C . ALA A 1 95 ? 6.796 -6.772 -6.813 1.00 93.56 95 ALA A C 1
ATOM 683 O O . ALA A 1 95 ? 5.641 -7.092 -6.516 1.00 93.56 95 ALA A O 1
ATOM 684 N N . ALA A 1 96 ? 7.571 -6.057 -5.995 1.00 90.50 96 ALA A N 1
ATOM 685 C CA . ALA A 1 96 ? 7.131 -5.527 -4.708 1.00 90.50 96 ALA A CA 1
ATOM 686 C C . ALA A 1 96 ? 5.893 -4.618 -4.852 1.00 90.50 96 ALA A C 1
ATOM 688 O O . ALA A 1 96 ? 4.884 -4.821 -4.172 1.00 90.50 96 ALA A O 1
ATOM 689 N N . ILE A 1 97 ? 5.930 -3.653 -5.774 1.00 91.31 97 ILE A N 1
ATOM 690 C CA . ILE A 1 97 ? 4.797 -2.755 -6.044 1.00 91.31 97 ILE A CA 1
ATOM 691 C C . ILE A 1 97 ? 3.578 -3.544 -6.538 1.00 91.31 97 ILE A C 1
ATOM 693 O O . ILE A 1 97 ? 2.458 -3.273 -6.109 1.00 91.31 97 ILE A O 1
ATOM 697 N N . GLY A 1 98 ? 3.776 -4.554 -7.387 1.00 92.75 98 GLY A N 1
ATOM 698 C CA . GLY A 1 98 ? 2.709 -5.432 -7.868 1.00 92.75 98 GLY A CA 1
ATOM 699 C C . GLY A 1 98 ? 2.009 -6.195 -6.739 1.00 92.75 98 GLY A C 1
ATOM 700 O O . GLY A 1 98 ? 0.779 -6.217 -6.681 1.00 92.75 98 GLY A O 1
ATOM 701 N N . LEU A 1 99 ? 2.771 -6.759 -5.796 1.00 91.88 99 LEU A N 1
ATOM 702 C CA . LEU A 1 99 ? 2.237 -7.427 -4.598 1.00 91.88 99 LEU A CA 1
ATOM 703 C C . LEU A 1 99 ? 1.442 -6.468 -3.703 1.00 91.88 99 LEU A C 1
ATOM 705 O O . LEU A 1 99 ? 0.382 -6.821 -3.171 1.00 91.88 99 LEU A O 1
ATOM 709 N N . LEU A 1 100 ? 1.929 -5.237 -3.557 1.00 89.75 100 LEU A N 1
ATOM 710 C CA . LEU A 1 100 ? 1.247 -4.203 -2.789 1.00 89.75 100 LEU A CA 1
ATOM 711 C C . LEU A 1 100 ? -0.057 -3.764 -3.478 1.00 89.75 100 LEU A C 1
ATOM 713 O O . LEU A 1 100 ? -1.101 -3.676 -2.829 1.00 89.75 100 LEU A O 1
ATOM 717 N N . GLY A 1 101 ? -0.037 -3.610 -4.803 1.00 91.50 101 GLY A N 1
ATOM 718 C CA . GLY A 1 101 ? -1.221 -3.341 -5.617 1.00 91.50 101 GLY A CA 1
ATOM 719 C C . GLY A 1 101 ? -2.262 -4.458 -5.521 1.00 91.50 101 GLY A C 1
ATOM 720 O O . GLY A 1 101 ? -3.442 -4.178 -5.301 1.00 91.50 101 GLY A O 1
ATOM 721 N N . LEU A 1 102 ? -1.832 -5.725 -5.583 1.00 93.81 102 LEU A N 1
ATOM 722 C CA . LEU A 1 102 ? -2.700 -6.889 -5.372 1.00 93.81 102 LEU A CA 1
ATOM 723 C C . LEU A 1 102 ? -3.346 -6.856 -3.983 1.00 93.81 102 LEU A C 1
ATOM 725 O O . LEU A 1 102 ? -4.546 -7.093 -3.852 1.00 93.81 102 LEU A O 1
ATOM 729 N N . THR A 1 103 ? -2.578 -6.499 -2.953 1.00 89.38 103 THR A N 1
ATOM 730 C CA . THR A 1 103 ? -3.110 -6.305 -1.598 1.00 89.38 103 THR A CA 1
ATOM 731 C C . THR A 1 103 ? -4.187 -5.218 -1.590 1.00 89.38 103 THR A C 1
ATOM 733 O O . THR A 1 103 ? -5.259 -5.428 -1.027 1.00 89.38 103 THR A O 1
ATOM 736 N N . GLY A 1 104 ? -3.960 -4.092 -2.272 1.00 88.62 104 GLY A N 1
ATOM 737 C CA . GLY A 1 104 ? -4.962 -3.040 -2.453 1.00 88.62 104 GLY A CA 1
ATOM 738 C C . GLY A 1 104 ? -6.262 -3.549 -3.088 1.00 88.62 104 GLY A C 1
ATOM 739 O O . GLY A 1 104 ? -7.345 -3.277 -2.570 1.00 88.62 104 GLY A O 1
ATOM 740 N N . VAL A 1 105 ? -6.168 -4.359 -4.146 1.00 92.56 105 VAL A N 1
ATOM 741 C CA . VAL A 1 105 ? -7.331 -4.994 -4.797 1.00 92.56 105 VAL A CA 1
ATOM 742 C C . VAL A 1 105 ? -8.058 -5.946 -3.844 1.00 92.56 105 VAL A C 1
ATOM 744 O O . VAL A 1 105 ? -9.287 -5.904 -3.747 1.00 92.56 105 VAL A O 1
ATOM 747 N N . LEU A 1 106 ? -7.324 -6.762 -3.084 1.00 90.94 106 LEU A N 1
ATOM 748 C CA . LEU A 1 106 ? -7.913 -7.658 -2.087 1.00 90.94 106 LEU A CA 1
ATOM 749 C C . LEU A 1 106 ? -8.638 -6.879 -0.982 1.00 90.94 106 LEU A C 1
ATOM 751 O O . LEU A 1 106 ? -9.736 -7.262 -0.585 1.00 90.94 106 LEU A O 1
ATOM 755 N N . LEU A 1 107 ? -8.094 -5.745 -0.533 1.00 87.75 107 LEU A N 1
ATOM 756 C CA . LEU A 1 107 ? -8.762 -4.871 0.438 1.00 87.75 107 LEU A CA 1
ATOM 757 C C . LEU A 1 107 ? -10.069 -4.280 -0.107 1.00 87.75 107 LEU A C 1
ATOM 759 O O . LEU A 1 107 ? -10.997 -4.052 0.668 1.00 87.75 107 LEU A O 1
ATOM 763 N N . ILE A 1 108 ? -10.167 -4.033 -1.415 1.00 88.31 108 ILE A N 1
ATOM 764 C CA . ILE A 1 108 ? -11.418 -3.595 -2.052 1.00 88.31 108 ILE A CA 1
ATOM 765 C C . ILE A 1 108 ? -12.423 -4.748 -2.082 1.00 88.31 108 ILE A C 1
ATOM 767 O O . ILE A 1 108 ? -13.579 -4.555 -1.712 1.00 88.31 108 ILE A O 1
ATOM 771 N N . ALA A 1 109 ? -11.982 -5.932 -2.509 1.00 89.44 109 ALA A N 1
ATOM 772 C CA . ALA A 1 109 ? -12.860 -7.071 -2.749 1.00 89.44 109 ALA A CA 1
ATOM 773 C C . ALA A 1 109 ? -13.358 -7.756 -1.462 1.00 89.44 109 ALA A C 1
ATOM 775 O O . ALA A 1 109 ? -14.466 -8.284 -1.452 1.00 89.44 109 ALA A O 1
ATOM 776 N N . TRP A 1 110 ? -12.571 -7.740 -0.382 1.00 87.25 110 TRP A N 1
ATOM 777 C CA . TRP A 1 110 ? -12.831 -8.580 0.797 1.00 87.25 110 TRP A CA 1
ATOM 778 C C . TRP A 1 110 ? -13.226 -7.817 2.064 1.00 87.25 110 TRP A C 1
ATOM 780 O O . TRP A 1 110 ? -13.707 -8.434 3.014 1.00 87.25 110 TRP A O 1
ATOM 790 N N . LEU A 1 111 ? -13.049 -6.492 2.125 1.00 81.19 111 LEU A N 1
ATOM 791 C CA . LEU A 1 111 ? -13.438 -5.719 3.309 1.00 81.19 111 LEU A CA 1
ATOM 792 C C . LEU A 1 111 ? -14.798 -5.033 3.116 1.00 81.19 111 LEU A C 1
ATOM 794 O O . LEU A 1 111 ? -14.937 -4.198 2.217 1.00 81.19 111 LEU A O 1
ATOM 798 N N . PRO A 1 112 ? -15.772 -5.269 4.014 1.00 72.88 112 PRO A N 1
ATOM 799 C CA . PRO A 1 112 ? -17.118 -4.732 3.865 1.00 72.88 112 PRO A CA 1
ATOM 800 C C . PRO A 1 112 ? -17.156 -3.192 3.794 1.00 72.88 112 PRO A C 1
ATOM 802 O O . PRO A 1 112 ? -16.404 -2.457 4.465 1.00 72.88 112 PRO A O 1
ATOM 805 N N . ALA A 1 113 ? -18.059 -2.682 2.951 1.00 67.94 113 ALA A N 1
ATOM 806 C CA . ALA A 1 113 ? -18.464 -1.282 2.976 1.00 67.94 113 ALA A CA 1
ATOM 807 C C . ALA A 1 113 ? -19.152 -0.979 4.319 1.00 67.94 113 ALA A C 1
ATOM 809 O O . ALA A 1 113 ? -19.655 -1.875 4.987 1.00 67.94 113 ALA A O 1
ATOM 810 N N . ARG A 1 114 ? -19.112 0.280 4.773 1.00 64.81 114 ARG A N 1
ATOM 811 C CA . ARG A 1 114 ? -19.814 0.636 6.014 1.00 64.81 114 ARG A CA 1
ATOM 812 C C . ARG A 1 114 ? -21.308 0.421 5.796 1.00 64.81 114 ARG A C 1
ATOM 814 O O . ARG A 1 114 ? -21.842 0.967 4.839 1.00 64.81 114 ARG A O 1
ATOM 821 N N . GLU A 1 115 ? -21.961 -0.249 6.731 1.00 60.22 115 GLU A N 1
ATOM 822 C CA . GLU A 1 115 ? -23.388 -0.051 6.940 1.00 60.22 115 GLU A CA 1
ATOM 823 C C . GLU A 1 115 ? -23.559 1.378 7.465 1.00 60.22 115 GLU A C 1
ATOM 825 O O . GLU A 1 115 ? -23.037 1.749 8.522 1.00 60.22 115 GLU A O 1
ATOM 830 N N . THR A 1 116 ? -24.195 2.239 6.676 1.00 56.53 116 THR A N 1
ATOM 831 C CA . THR A 1 116 ? -24.759 3.485 7.190 1.00 56.53 116 THR A CA 1
ATOM 832 C C . THR A 1 116 ? -25.785 3.094 8.235 1.00 56.53 116 THR A C 1
ATOM 834 O O . THR A 1 116 ? -26.834 2.566 7.888 1.00 56.53 116 THR A O 1
ATOM 837 N N . SER 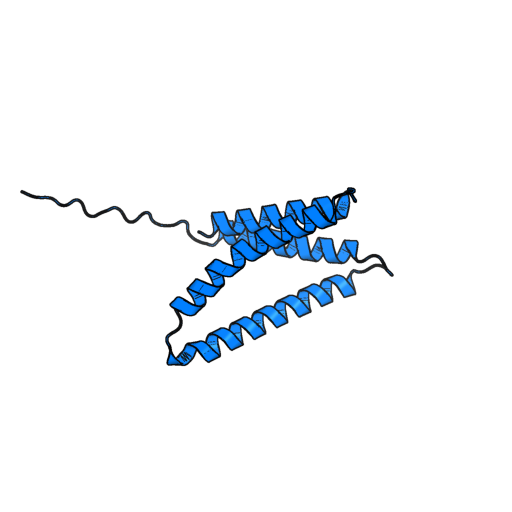A 1 117 ? -25.456 3.307 9.509 1.00 59.50 117 SER A N 1
ATOM 838 C CA . SER A 1 117 ? -26.401 3.148 10.607 1.00 59.50 117 SER A CA 1
ATOM 839 C C . SER A 1 117 ? -27.602 4.043 10.314 1.00 59.50 117 SER A C 1
ATOM 841 O O . SER A 1 117 ? -27.506 5.266 10.422 1.00 59.50 117 SER A O 1
ATOM 843 N N . SER A 1 118 ? -28.707 3.444 9.879 1.00 59.03 118 SER A N 1
ATOM 844 C CA . SER A 1 118 ? -29.997 4.108 9.746 1.00 59.03 118 SER A CA 1
ATOM 845 C C . SER A 1 118 ? -30.325 4.696 11.114 1.00 59.03 118 SER A C 1
ATOM 847 O O . SER A 1 118 ? -30.398 3.960 12.099 1.00 59.03 118 SER A O 1
ATOM 849 N N . ALA A 1 119 ? -30.427 6.020 11.211 1.00 69.94 119 ALA A N 1
ATOM 850 C CA . ALA A 1 119 ? -30.814 6.667 12.456 1.00 69.94 119 ALA A CA 1
ATOM 851 C C . ALA A 1 119 ? -32.187 6.120 12.896 1.00 69.94 119 ALA A C 1
ATOM 853 O O . ALA A 1 119 ? -33.061 5.959 12.039 1.00 69.94 119 ALA A O 1
ATOM 854 N N . PRO A 1 120 ? -32.399 5.818 14.190 1.00 65.12 120 PRO A N 1
ATOM 855 C CA . PRO A 1 120 ? -33.707 5.401 14.663 1.00 65.12 120 PRO A CA 1
ATOM 856 C C . PRO A 1 120 ? -34.706 6.524 14.385 1.00 65.12 120 PRO A C 1
ATOM 858 O O . PRO A 1 120 ? -34.541 7.649 14.856 1.00 65.12 120 PRO A O 1
ATOM 861 N N . THR A 1 121 ? -35.730 6.214 13.593 1.00 68.44 121 THR A N 1
ATOM 862 C CA . THR A 1 121 ? -36.920 7.046 13.446 1.00 68.44 121 THR A CA 1
ATOM 863 C C . THR A 1 121 ? -37.510 7.224 14.839 1.00 68.44 121 THR A C 1
ATOM 865 O O . THR A 1 121 ? -38.068 6.289 15.409 1.00 68.44 121 THR A O 1
ATOM 868 N N . SER A 1 122 ? -37.333 8.404 15.429 1.00 69.38 122 SER A N 1
ATOM 869 C CA . SER A 1 122 ? -38.043 8.787 16.641 1.00 69.38 122 SER A CA 1
ATOM 870 C C . SER A 1 122 ? -39.512 8.964 16.273 1.00 69.38 122 SER A C 1
ATOM 872 O O . SER A 1 122 ? -39.931 10.040 15.847 1.00 69.38 122 SER A O 1
ATOM 874 N N . THR A 1 123 ? -40.289 7.890 16.377 1.00 67.50 123 THR A N 1
ATOM 875 C CA . THR A 1 123 ? -41.745 7.968 16.317 1.00 67.50 123 THR A CA 1
ATOM 876 C C . THR A 1 123 ? -42.222 8.572 17.632 1.00 67.50 123 THR A C 1
ATOM 878 O O . THR A 1 123 ? -42.323 7.883 18.642 1.00 67.50 123 THR A O 1
ATOM 881 N N . SER A 1 124 ? -42.455 9.882 17.632 1.00 70.19 124 SER A N 1
ATOM 882 C CA . SER A 1 124 ? -43.296 10.540 18.627 1.00 70.19 124 SER A CA 1
ATOM 883 C C . SER A 1 124 ? -44.748 10.480 18.149 1.00 70.19 124 SER A C 1
ATOM 885 O O . SER A 1 124 ? -45.088 11.160 17.178 1.00 70.19 124 SER A O 1
ATOM 887 N N . ALA A 1 125 ? -45.576 9.678 18.816 1.00 60.09 125 ALA A N 1
ATOM 888 C CA . ALA A 1 125 ? -47.030 9.826 18.873 1.00 60.09 125 ALA A CA 1
ATOM 889 C C . ALA A 1 125 ? -47.549 9.121 20.129 1.00 60.09 125 ALA A C 1
ATOM 891 O O . ALA A 1 125 ? -47.194 7.933 20.308 1.00 60.09 125 ALA A O 1
#

Foldseek 3Di:
DLLVLLVLLLVLLVLLLCLLPPVDPCSVVSPVVSVVSNVVSVPVVVVVQQVPDDPVCSVVSVVVVVVVVVVVVVVLVVQQVVQADVPRSSRSVNVSSVVSNVVSVCSNVPPDDDDPPDPPDPDDD

Secondary structure (DSSP, 8-state):
-HHHHHHHHHHHHHHHHHHHHH--TTHHHHHHHHHHHHHHHHHHHHHHHHHHS-TTTHHHHHHHHHHHHHHHHHHHHHHHHHH-BTTB-HHHHHHHHHHHHHHHHHHHHHSPPP---PPP-----